Protein AF-A0A2S9FR08-F1 (afdb_monomer_lite)

Secondary structure (DSSP, 8-state):
-BSS---GGGSPTT----B----S---TTTSTTHHHHHHHHHHHHHHHHHTT-----B-SSSSSHHHHHHHHHHHHHHT--HHHHHHHHHHH-TT----

Structure (mmCIF, N/CA/C/O backbone):
data_AF-A0A2S9FR08-F1
#
_entry.id   AF-A0A2S9FR08-F1
#
loop_
_atom_site.group_PDB
_atom_site.id
_atom_site.type_symbol
_atom_site.label_atom_id
_atom_site.label_alt_id
_atom_site.label_comp_id
_atom_site.label_asym_id
_atom_site.label_entity_id
_atom_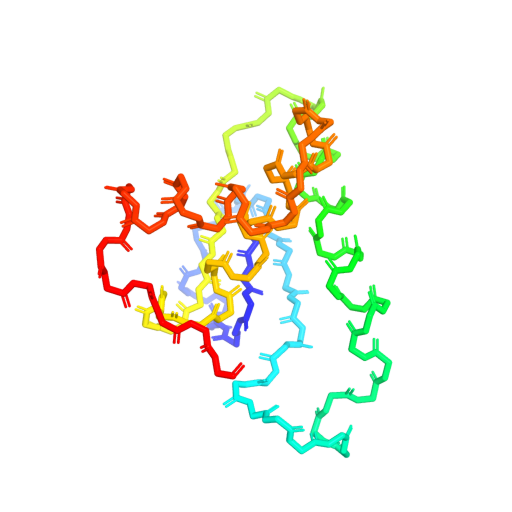site.label_seq_id
_atom_site.pdbx_PDB_ins_code
_atom_site.Cartn_x
_atom_site.Cartn_y
_atom_site.Cartn_z
_atom_site.occupancy
_atom_site.B_iso_or_equiv
_atom_site.auth_seq_id
_atom_site.auth_comp_id
_atom_site.auth_asym_id
_atom_site.auth_atom_id
_atom_site.pdbx_PDB_model_num
ATOM 1 N N . VAL A 1 1 ? -5.515 -6.418 1.118 1.00 97.69 1 VAL A N 1
ATOM 2 C CA . VAL A 1 1 ? -5.096 -5.630 -0.059 1.00 97.69 1 VAL A CA 1
ATOM 3 C C . VAL A 1 1 ? -3.769 -6.181 -0.542 1.00 97.69 1 VAL A C 1
ATOM 5 O O . VAL A 1 1 ? -2.788 -6.119 0.197 1.00 97.69 1 VAL A O 1
ATOM 8 N N . SER A 1 2 ? -3.756 -6.763 -1.734 1.00 97.94 2 SER A N 1
ATOM 9 C CA . SER A 1 2 ? -2.582 -7.420 -2.313 1.00 97.94 2 SER A CA 1
ATOM 10 C C . SER A 1 2 ? -2.020 -6.564 -3.442 1.00 97.94 2 SER A C 1
ATOM 12 O O . SER A 1 2 ? -2.717 -6.275 -4.405 1.00 97.94 2 SER A O 1
ATOM 14 N N . LEU A 1 3 ? -0.758 -6.150 -3.319 1.00 97.88 3 LEU A N 1
ATOM 15 C CA . LEU A 1 3 ? -0.017 -5.348 -4.309 1.00 97.88 3 LEU A CA 1
ATOM 16 C C . LEU A 1 3 ? 0.780 -6.234 -5.286 1.00 97.88 3 LEU A C 1
ATOM 18 O O . LEU A 1 3 ? 1.759 -5.816 -5.908 1.00 97.88 3 LEU A O 1
ATOM 22 N N . CYS A 1 4 ? 0.440 -7.515 -5.325 1.00 95.75 4 CYS A N 1
ATOM 23 C CA . CYS A 1 4 ? 1.014 -8.540 -6.175 1.00 95.75 4 CYS A CA 1
ATOM 24 C C . CYS A 1 4 ? -0.093 -9.520 -6.555 1.00 95.75 4 CYS A C 1
ATOM 26 O O . CYS A 1 4 ? -1.145 -9.540 -5.919 1.00 95.75 4 CYS A O 1
ATOM 28 N N . ARG A 1 5 ? 0.166 -10.344 -7.571 1.00 93.62 5 ARG A N 1
ATOM 29 C CA . ARG A 1 5 ? -0.719 -11.465 -7.888 1.00 93.62 5 ARG A CA 1
ATOM 30 C C . ARG A 1 5 ? -0.710 -12.456 -6.728 1.00 93.62 5 ARG A C 1
ATOM 32 O O . ARG A 1 5 ? 0.357 -12.732 -6.176 1.00 93.62 5 ARG A O 1
ATOM 39 N N . VAL A 1 6 ? -1.886 -12.959 -6.394 1.00 93.88 6 VAL A N 1
ATOM 40 C CA . VAL A 1 6 ? -2.134 -14.002 -5.398 1.00 93.88 6 VAL A CA 1
ATOM 41 C C . VAL A 1 6 ? -3.029 -15.035 -6.087 1.00 93.88 6 VAL A C 1
ATOM 43 O O . VAL A 1 6 ? -3.796 -14.662 -6.971 1.00 93.88 6 VAL A O 1
ATOM 46 N N . ALA A 1 7 ? -2.875 -16.326 -5.794 1.00 92.81 7 ALA A N 1
ATOM 47 C CA . ALA A 1 7 ? -3.817 -17.311 -6.318 1.00 92.81 7 ALA A CA 1
ATOM 48 C C . ALA A 1 7 ? -5.123 -17.244 -5.515 1.00 92.81 7 ALA A C 1
ATOM 50 O O . ALA A 1 7 ? -5.081 -17.006 -4.309 1.00 92.81 7 ALA A O 1
ATOM 51 N N . ASP A 1 8 ? -6.268 -17.507 -6.148 1.00 88.44 8 ASP A N 1
ATOM 52 C CA . ASP A 1 8 ? -7.568 -17.503 -5.456 1.00 88.44 8 ASP A CA 1
ATOM 53 C C . ASP A 1 8 ? -7.564 -18.435 -4.227 1.00 88.44 8 ASP A C 1
ATOM 55 O O . ASP A 1 8 ? -8.100 -18.087 -3.177 1.00 88.44 8 ASP A O 1
ATOM 59 N N . ASP A 1 9 ? -6.874 -19.576 -4.326 1.00 93.50 9 ASP A N 1
ATOM 60 C CA . ASP A 1 9 ? -6.743 -20.565 -3.247 1.00 93.50 9 ASP A CA 1
ATOM 61 C C . ASP A 1 9 ? -5.851 -20.100 -2.076 1.00 93.50 9 ASP A C 1
ATOM 63 O O . ASP A 1 9 ? -5.950 -20.640 -0.972 1.00 93.50 9 ASP A O 1
ATOM 67 N N . ASP A 1 10 ? -5.002 -19.087 -2.281 1.00 91.88 10 ASP A N 1
ATOM 68 C CA . ASP A 1 10 ? -4.184 -18.485 -1.218 1.00 91.88 10 ASP A CA 1
ATOM 69 C C . ASP A 1 10 ? -4.985 -17.461 -0.388 1.00 91.88 10 ASP A C 1
ATOM 71 O O . ASP A 1 10 ? -4.508 -16.975 0.645 1.00 91.88 10 ASP A O 1
ATOM 75 N N . VAL A 1 11 ? -6.204 -17.111 -0.820 1.00 92.88 11 VAL A N 1
ATOM 76 C CA . VAL A 1 11 ? -7.090 -16.177 -0.121 1.00 92.88 11 VAL A CA 1
ATOM 77 C C . VAL A 1 11 ? -8.132 -16.962 0.684 1.00 92.88 11 VAL A C 1
ATOM 79 O O . VAL A 1 11 ? -8.984 -17.637 0.110 1.00 92.88 11 VAL A O 1
ATOM 82 N N . PRO A 1 12 ? -8.133 -16.856 2.029 1.00 93.62 12 PRO A N 1
ATOM 83 C CA . PRO A 1 12 ? -9.165 -17.451 2.868 1.00 93.62 12 PRO A CA 1
ATOM 84 C C . PRO A 1 12 ? -10.592 -17.183 2.372 1.00 93.62 12 PRO A C 1
ATOM 86 O O . PRO A 1 12 ? -10.989 -16.034 2.156 1.00 93.62 12 PRO A O 1
ATOM 89 N N . ALA A 1 13 ? -11.384 -18.250 2.254 1.00 93.31 13 ALA A N 1
ATOM 90 C CA . ALA A 1 13 ? -12.763 -18.169 1.789 1.00 93.31 13 ALA A CA 1
ATOM 91 C C . ALA A 1 13 ? -13.591 -17.172 2.621 1.00 93.31 13 ALA A C 1
ATOM 93 O O . ALA A 1 13 ? -13.575 -17.190 3.853 1.00 93.31 13 ALA A O 1
ATOM 94 N N . GLY A 1 14 ? -14.333 -16.300 1.934 1.00 90.88 14 GLY A N 1
ATOM 95 C CA . GLY A 1 14 ? -15.158 -15.263 2.563 1.00 90.88 14 GLY A CA 1
ATOM 96 C C . GLY A 1 14 ? -14.385 -14.037 3.062 1.00 90.88 14 GLY A C 1
ATOM 97 O O . GLY A 1 14 ? -15.007 -13.110 3.587 1.00 90.88 14 GLY A O 1
ATOM 98 N N . MET A 1 15 ? -13.059 -13.983 2.896 1.00 93.31 15 MET A N 1
ATOM 99 C CA . MET A 1 15 ? -12.287 -12.785 3.212 1.00 93.31 15 MET A CA 1
ATOM 100 C C . MET A 1 15 ? -12.492 -11.712 2.142 1.00 93.31 15 MET A C 1
ATOM 102 O O . MET A 1 15 ? -12.328 -11.957 0.950 1.00 93.31 15 MET A O 1
ATOM 106 N N . VAL A 1 16 ? -12.812 -10.491 2.578 1.00 93.25 16 VAL A N 1
ATOM 107 C CA . VAL A 1 16 ? -12.822 -9.332 1.679 1.00 93.25 16 VAL A CA 1
ATOM 108 C C . VAL A 1 16 ? -11.402 -9.092 1.188 1.00 93.25 16 VAL A C 1
ATOM 110 O O . VAL A 1 16 ? -10.486 -8.847 1.978 1.00 93.25 16 VAL A O 1
ATOM 113 N N . HIS A 1 17 ? -11.233 -9.150 -0.125 1.00 95.12 17 HIS A N 1
ATOM 114 C CA . HIS A 1 17 ? -9.942 -9.072 -0.780 1.00 95.12 17 HIS A CA 1
ATOM 115 C C . HIS A 1 17 ? -9.984 -8.039 -1.904 1.00 95.12 17 HIS A C 1
ATOM 117 O O . HIS A 1 17 ? -10.988 -7.883 -2.592 1.00 95.12 17 HIS A O 1
ATOM 123 N N . VAL A 1 18 ? -8.898 -7.278 -2.021 1.00 96.19 18 VAL A N 1
ATOM 124 C CA . VAL A 1 18 ? -8.711 -6.236 -3.034 1.00 96.19 18 VAL A CA 1
ATOM 125 C C . VAL A 1 18 ? -7.342 -6.472 -3.639 1.00 96.19 18 VAL A C 1
ATOM 127 O O . VAL A 1 18 ? -6.340 -6.443 -2.912 1.00 96.19 18 VAL A O 1
ATOM 130 N N . GLU A 1 19 ? -7.311 -6.688 -4.946 1.00 96.25 19 GLU A N 1
ATOM 131 C CA . GLU A 1 19 ? -6.088 -6.834 -5.722 1.00 96.25 19 GLU A CA 1
ATOM 132 C C . GLU A 1 19 ? -5.727 -5.527 -6.416 1.00 96.25 19 GLU A C 1
ATOM 134 O O . GLU A 1 19 ? -6.563 -4.875 -7.038 1.00 96.25 19 GLU A O 1
ATOM 139 N N . VAL A 1 20 ? -4.454 -5.160 -6.328 1.00 96.75 20 VAL A N 1
ATOM 140 C CA . VAL A 1 20 ? -3.892 -3.983 -6.981 1.00 96.75 20 VAL A CA 1
ATOM 141 C C . VAL A 1 20 ? -2.756 -4.444 -7.880 1.00 96.75 20 VAL A C 1
ATOM 143 O O . VAL A 1 20 ? -1.762 -5.018 -7.423 1.00 96.75 20 VAL A O 1
ATOM 146 N N . ARG A 1 21 ? -2.872 -4.156 -9.177 1.00 94.50 21 ARG A N 1
ATOM 147 C CA . ARG A 1 21 ? -1.787 -4.397 -10.128 1.00 94.50 21 ARG A CA 1
ATOM 148 C C . ARG A 1 21 ? -0.711 -3.326 -9.951 1.00 94.50 21 ARG A C 1
ATOM 150 O O . ARG A 1 21 ? -0.801 -2.260 -10.547 1.00 94.50 21 ARG A O 1
ATOM 157 N N . LEU A 1 22 ? 0.317 -3.647 -9.172 1.00 95.81 22 LEU A N 1
ATOM 158 C CA . LEU A 1 22 ? 1.493 -2.803 -8.976 1.00 95.81 22 LEU A CA 1
ATOM 159 C C . LEU A 1 22 ? 2.769 -3.625 -9.194 1.00 95.81 22 LEU A C 1
ATOM 161 O O . LEU A 1 22 ? 3.053 -4.578 -8.459 1.00 95.81 22 LEU A O 1
ATOM 165 N N . 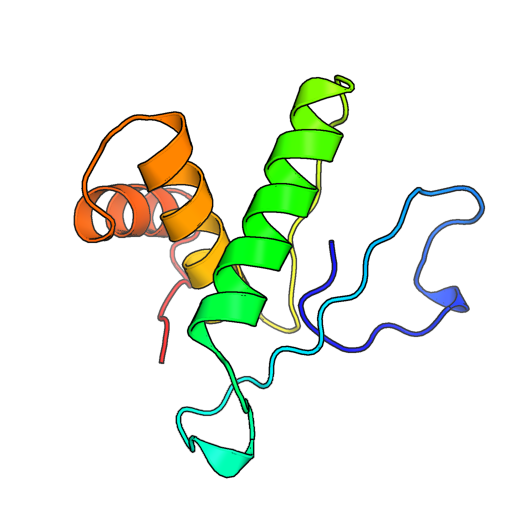ILE A 1 23 ? 3.528 -3.279 -10.230 1.00 95.56 23 ILE A N 1
ATOM 166 C CA . ILE A 1 23 ? 4.760 -3.976 -10.606 1.00 95.56 23 ILE A CA 1
ATOM 167 C C . ILE A 1 23 ? 5.938 -3.331 -9.885 1.00 95.56 23 ILE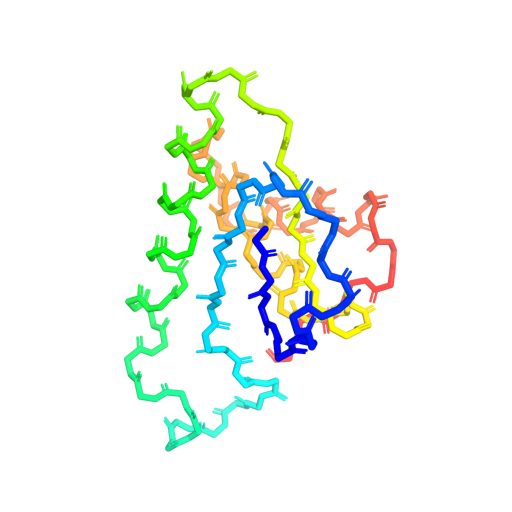 A C 1
ATOM 169 O O . ILE A 1 23 ? 6.058 -2.113 -9.833 1.00 95.56 23 ILE A O 1
ATOM 173 N N . ASP A 1 24 ? 6.822 -4.161 -9.337 1.00 95.44 24 ASP A N 1
ATOM 174 C CA . ASP A 1 24 ? 7.989 -3.734 -8.556 1.00 95.44 24 ASP A CA 1
ATOM 175 C C . ASP A 1 24 ? 9.151 -3.262 -9.444 1.00 95.44 24 ASP A C 1
ATOM 177 O O . ASP A 1 24 ? 10.262 -3.790 -9.392 1.00 95.44 24 ASP A O 1
ATOM 181 N N . ARG A 1 25 ? 8.860 -2.332 -10.353 1.00 93.94 25 ARG A N 1
ATOM 182 C CA . ARG A 1 25 ? 9.801 -1.793 -11.332 1.00 93.94 25 ARG A CA 1
ATOM 183 C C . ARG A 1 25 ? 9.523 -0.308 -11.534 1.00 93.94 25 ARG A C 1
ATOM 185 O O . ARG A 1 25 ? 8.370 0.097 -11.630 1.00 93.94 25 ARG A O 1
ATOM 192 N N . VAL A 1 26 ? 10.599 0.461 -11.670 1.00 90.56 26 VAL A N 1
ATOM 193 C CA . VAL A 1 26 ? 10.565 1.917 -11.888 1.00 90.56 26 VAL A CA 1
ATOM 194 C C . VAL A 1 26 ? 10.257 2.318 -13.334 1.00 90.56 26 VAL A C 1
ATOM 196 O O . VAL A 1 26 ? 10.034 3.490 -13.609 1.00 90.56 26 VAL A O 1
ATOM 199 N N . ALA A 1 27 ? 10.275 1.365 -14.271 1.00 89.69 27 ALA A N 1
ATOM 200 C CA . ALA A 1 27 ? 10.003 1.641 -15.677 1.00 89.69 27 ALA A CA 1
ATOM 201 C C . ALA A 1 27 ? 8.532 2.060 -15.862 1.00 89.69 27 ALA A C 1
ATOM 203 O O . ALA A 1 27 ? 7.622 1.353 -15.425 1.00 89.69 27 ALA A O 1
ATOM 204 N N . GLU A 1 28 ? 8.303 3.220 -16.481 1.00 80.25 28 GLU A N 1
ATOM 205 C CA . GLU A 1 28 ? 6.970 3.836 -16.589 1.00 80.25 28 GLU A CA 1
ATOM 206 C C . GLU A 1 28 ? 5.962 2.968 -17.357 1.00 80.25 28 GLU A C 1
ATOM 208 O O . GLU A 1 28 ? 4.775 2.947 -17.032 1.00 80.25 28 GLU A O 1
ATOM 213 N N . ASP A 1 29 ? 6.430 2.210 -18.347 1.00 88.25 29 ASP A N 1
ATOM 214 C CA . ASP A 1 29 ? 5.619 1.312 -19.171 1.00 88.25 29 ASP A CA 1
ATOM 215 C C . ASP A 1 29 ? 5.085 0.091 -18.401 1.00 88.25 29 ASP A C 1
ATOM 217 O O . ASP A 1 29 ? 4.054 -0.477 -18.768 1.00 88.25 29 ASP A O 1
ATOM 221 N N . GLU A 1 30 ? 5.725 -0.286 -17.293 1.00 91.12 30 GLU A N 1
ATOM 222 C CA . GLU A 1 30 ? 5.272 -1.374 -16.418 1.00 91.12 30 GLU A CA 1
ATOM 223 C C . GLU A 1 30 ? 4.078 -0.951 -15.540 1.00 91.12 30 GLU A C 1
ATOM 225 O O . GLU A 1 30 ? 3.173 -1.753 -15.259 1.00 91.12 30 GLU A O 1
ATOM 230 N N . ASN A 1 31 ? 4.045 0.326 -15.142 1.00 92.06 31 ASN A N 1
ATOM 231 C CA . ASN A 1 31 ? 3.028 0.921 -14.272 1.00 92.06 31 ASN A CA 1
ATOM 232 C C . ASN A 1 31 ? 2.411 2.186 -14.900 1.00 92.06 31 ASN A C 1
ATOM 234 O O . ASN A 1 31 ? 2.599 3.290 -14.374 1.00 92.06 31 ASN A O 1
ATOM 238 N N . PRO A 1 32 ? 1.628 2.056 -15.989 1.00 90.56 32 PRO A N 1
ATOM 239 C CA . PRO A 1 32 ? 0.907 3.195 -16.537 1.00 90.56 32 PRO A CA 1
ATOM 240 C C . PRO A 1 32 ? -0.028 3.772 -15.464 1.00 90.56 32 PRO A C 1
ATOM 242 O O . PRO A 1 32 ? -0.787 3.037 -14.832 1.00 90.56 32 PRO A O 1
ATOM 245 N N . HIS A 1 33 ? 0.027 5.091 -15.262 1.00 93.62 33 HIS A N 1
ATOM 246 C CA . HIS A 1 33 ? -0.744 5.812 -14.237 1.00 93.62 33 HIS A CA 1
ATOM 247 C C . HIS A 1 33 ? -0.392 5.450 -12.780 1.00 93.62 33 HIS A C 1
ATOM 249 O O . HIS A 1 33 ? -1.280 5.409 -11.927 1.00 93.62 33 HIS A O 1
ATOM 255 N N . LEU A 1 34 ? 0.891 5.223 -12.477 1.00 95.00 34 LEU A N 1
ATOM 256 C CA . LEU A 1 34 ? 1.381 4.869 -11.136 1.00 95.00 34 LEU A CA 1
ATOM 257 C C . LEU A 1 34 ? 0.752 5.695 -9.999 1.00 95.00 34 LEU A C 1
ATOM 259 O O . LEU A 1 34 ? 0.226 5.114 -9.052 1.00 95.00 34 LEU A O 1
ATOM 263 N N . ASP A 1 35 ? 0.733 7.026 -10.109 1.00 95.31 35 ASP A N 1
ATOM 264 C CA . ASP A 1 35 ? 0.174 7.909 -9.074 1.00 95.31 35 ASP A CA 1
ATOM 265 C C . ASP A 1 35 ? -1.299 7.611 -8.772 1.00 95.31 35 ASP A C 1
ATOM 267 O O . ASP A 1 35 ? -1.723 7.606 -7.614 1.00 95.31 35 ASP A O 1
ATOM 271 N N . PHE A 1 36 ? -2.081 7.329 -9.818 1.00 96.19 36 PHE A N 1
ATOM 272 C CA . PHE A 1 36 ? -3.482 6.954 -9.675 1.00 96.19 36 PHE A CA 1
ATOM 273 C C . PHE A 1 36 ? -3.605 5.616 -8.945 1.00 96.19 36 PHE A C 1
ATOM 275 O O . PHE A 1 36 ? -4.367 5.521 -7.988 1.00 96.19 36 PHE A O 1
ATOM 282 N N . VAL A 1 37 ? -2.824 4.611 -9.351 1.00 96.81 37 VAL A N 1
ATOM 283 C CA . VAL A 1 37 ? -2.848 3.269 -8.747 1.00 96.81 37 VAL A CA 1
ATOM 284 C C . VAL A 1 37 ? -2.449 3.316 -7.270 1.00 96.81 37 VAL A C 1
ATOM 286 O O . VAL A 1 37 ? -3.103 2.689 -6.436 1.00 96.81 37 VAL A O 1
ATOM 289 N N . LEU A 1 38 ? -1.411 4.082 -6.921 1.00 97.50 38 LEU A N 1
ATOM 290 C CA . LEU A 1 38 ? -0.980 4.259 -5.533 1.00 97.50 38 LEU A CA 1
ATOM 291 C C . LEU A 1 38 ? -2.066 4.930 -4.688 1.00 97.50 38 LEU A C 1
ATOM 293 O O . LEU A 1 38 ? -2.363 4.473 -3.582 1.00 97.50 38 LEU A O 1
ATOM 297 N N . LEU A 1 39 ? -2.679 5.996 -5.208 1.00 98.06 39 LEU A N 1
ATOM 298 C CA . LEU A 1 39 ? -3.738 6.703 -4.498 1.00 98.06 39 LEU A CA 1
ATOM 299 C C . LEU A 1 39 ? -4.996 5.843 -4.339 1.00 98.06 39 LEU A C 1
ATOM 301 O O . LEU A 1 39 ? -5.610 5.862 -3.272 1.00 98.06 39 LEU A O 1
ATOM 305 N N . ASP A 1 40 ? -5.378 5.091 -5.367 1.00 97.94 40 ASP A N 1
ATOM 306 C CA . ASP A 1 40 ? -6.553 4.222 -5.340 1.00 97.94 40 ASP A CA 1
ATOM 307 C C . ASP A 1 40 ? -6.373 3.057 -4.357 1.00 97.94 40 ASP A C 1
ATOM 309 O O . ASP A 1 40 ? -7.246 2.799 -3.526 1.00 97.94 40 ASP A O 1
ATOM 313 N N . ALA A 1 41 ? -5.183 2.446 -4.329 1.00 98.19 41 ALA A N 1
ATOM 314 C CA . ALA A 1 41 ? -4.832 1.436 -3.333 1.00 98.19 41 ALA A CA 1
ATOM 315 C C . ALA A 1 41 ? -4.953 1.974 -1.899 1.00 98.19 41 ALA A C 1
ATOM 317 O O . ALA A 1 41 ? -5.497 1.301 -1.020 1.00 98.19 41 ALA A O 1
ATOM 318 N N . VAL A 1 42 ? -4.483 3.202 -1.651 1.00 98.56 42 VAL A N 1
ATOM 319 C CA . VAL A 1 42 ? -4.612 3.840 -0.335 1.00 98.56 42 VAL A CA 1
ATOM 320 C C . VAL A 1 42 ? -6.067 4.154 -0.000 1.00 98.56 42 VAL A C 1
ATOM 322 O O . VAL A 1 42 ? -6.483 3.901 1.127 1.00 98.56 42 VAL A O 1
ATOM 325 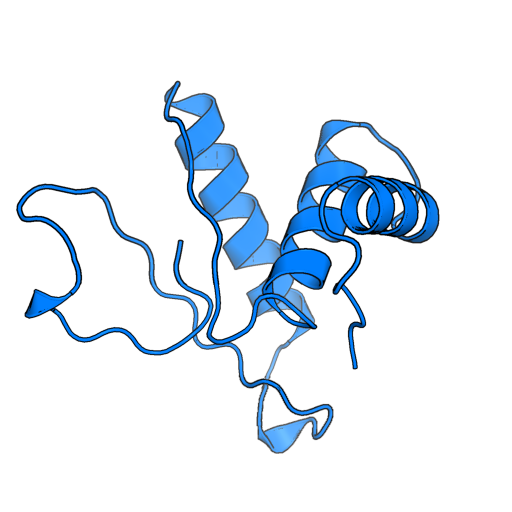N N . ARG A 1 43 ? -6.867 4.634 -0.957 1.00 98.44 43 ARG A N 1
ATOM 326 C CA . ARG A 1 43 ? -8.303 4.877 -0.751 1.00 98.44 43 ARG A CA 1
ATOM 327 C C . ARG A 1 43 ? -9.062 3.598 -0.412 1.00 98.44 43 ARG A C 1
ATOM 329 O O . ARG A 1 43 ? -9.907 3.624 0.476 1.00 98.44 43 ARG A O 1
ATOM 336 N N . ALA A 1 44 ? -8.722 2.475 -1.042 1.00 98.25 44 ALA A N 1
ATOM 337 C CA . ALA A 1 44 ? -9.289 1.178 -0.684 1.00 98.25 44 ALA A CA 1
ATOM 338 C C . ALA A 1 44 ? -8.953 0.794 0.770 1.00 98.25 44 ALA A C 1
ATOM 340 O O . ALA A 1 44 ? -9.820 0.324 1.506 1.00 98.25 44 ALA A O 1
ATOM 341 N N . VAL A 1 45 ? -7.715 1.036 1.222 1.00 98.56 45 VAL A N 1
ATOM 342 C CA . VAL A 1 45 ? -7.329 0.829 2.630 1.00 98.56 45 VAL A CA 1
ATOM 343 C C . VAL A 1 45 ? -8.104 1.766 3.561 1.00 98.56 45 VAL A C 1
ATOM 345 O O . VAL A 1 45 ? -8.623 1.306 4.576 1.00 98.56 45 VAL A O 1
ATOM 348 N N . GLU A 1 46 ? -8.196 3.056 3.231 1.00 98.50 46 GLU A N 1
ATOM 349 C CA . GLU A 1 46 ? -8.941 4.062 4.001 1.00 98.50 46 GLU A CA 1
ATOM 350 C C . GLU A 1 46 ? -10.412 3.659 4.167 1.00 98.50 46 GLU A C 1
ATOM 352 O O . GLU A 1 46 ? -10.933 3.688 5.282 1.00 98.50 46 GLU A O 1
ATOM 357 N N . GLU A 1 47 ? -11.056 3.214 3.090 1.00 98.12 47 GLU A N 1
ATOM 358 C CA . GLU A 1 47 ? -12.457 2.796 3.088 1.00 98.12 47 GLU A CA 1
ATOM 359 C C . GLU A 1 47 ? -12.685 1.544 3.944 1.00 98.12 47 GLU A C 1
ATOM 361 O O . GLU A 1 47 ? -13.513 1.553 4.855 1.00 98.12 47 GLU A O 1
ATOM 366 N N . LEU A 1 48 ? -11.876 0.496 3.753 1.00 97.81 48 LEU A N 1
ATOM 367 C CA . LEU A 1 48 ? -11.951 -0.717 4.574 1.00 97.81 48 LEU A CA 1
ATOM 368 C C . LEU A 1 48 ? -11.717 -0.407 6.064 1.00 97.81 48 LEU A C 1
ATOM 370 O O . LEU A 1 48 ? -12.363 -0.986 6.940 1.00 97.81 48 LEU A O 1
ATOM 374 N N . ARG A 1 49 ? -10.809 0.526 6.376 1.00 97.88 49 ARG A N 1
ATOM 375 C CA . ARG A 1 49 ? -10.560 0.991 7.749 1.00 97.88 49 ARG A CA 1
ATOM 376 C C . ARG A 1 49 ? -11.743 1.778 8.309 1.00 97.88 49 ARG A C 1
ATOM 378 O O . ARG A 1 49 ? -12.068 1.603 9.482 1.00 97.88 49 ARG A O 1
ATOM 385 N N . ARG A 1 50 ? -12.399 2.609 7.494 1.00 97.81 50 ARG A N 1
ATOM 386 C CA . ARG A 1 50 ? -13.609 3.364 7.859 1.00 97.81 50 ARG A CA 1
ATOM 387 C C . ARG A 1 50 ? -14.787 2.437 8.168 1.00 97.81 50 ARG A C 1
ATOM 389 O O . ARG A 1 50 ? -15.586 2.750 9.044 1.00 97.81 50 ARG A O 1
ATOM 396 N N . GLU A 1 51 ? -14.852 1.278 7.519 1.00 97.62 51 GLU A N 1
ATOM 397 C CA . GLU A 1 51 ? -15.793 0.195 7.840 1.00 97.62 51 GLU A CA 1
ATOM 398 C C . GLU A 1 51 ? -15.453 -0.564 9.141 1.00 97.62 51 GLU A C 1
ATOM 400 O O . GLU A 1 51 ? -16.164 -1.492 9.521 1.00 97.62 51 GLU A O 1
ATOM 405 N N . GLY A 1 52 ? -14.373 -0.199 9.839 1.00 97.56 52 GLY A N 1
ATOM 406 C CA . GLY A 1 52 ? -13.955 -0.835 11.089 1.00 97.56 52 GLY A CA 1
ATOM 407 C C . GLY A 1 52 ? -13.125 -2.108 10.903 1.00 97.56 52 GLY A C 1
ATOM 408 O O . GLY A 1 52 ? -12.938 -2.857 11.861 1.00 97.56 52 GLY A O 1
ATOM 409 N N . ARG A 1 53 ? -12.608 -2.376 9.696 1.00 96.62 53 ARG A N 1
ATOM 410 C CA . ARG A 1 53 ? -11.818 -3.584 9.422 1.00 96.62 53 ARG A CA 1
ATOM 411 C C . ARG A 1 53 ? -10.357 -3.427 9.838 1.00 96.62 53 ARG A C 1
ATOM 413 O O . ARG A 1 53 ? -9.746 -2.360 9.721 1.00 96.62 53 ARG A O 1
ATOM 420 N N . THR A 1 54 ? -9.753 -4.544 10.230 1.00 96.94 54 THR A N 1
ATOM 421 C CA . THR A 1 54 ? -8.293 -4.698 10.223 1.00 96.94 54 THR A CA 1
ATOM 422 C C . THR A 1 54 ? -7.860 -5.054 8.806 1.00 96.94 54 THR A C 1
ATOM 424 O O . THR A 1 54 ? -8.369 -6.010 8.228 1.00 96.94 54 THR A O 1
ATOM 427 N N . VAL A 1 55 ? -6.939 -4.277 8.235 1.00 97.94 55 VAL A N 1
ATOM 428 C CA . VAL A 1 55 ? -6.532 -4.414 6.831 1.00 97.94 55 VAL A CA 1
ATOM 429 C C . VAL A 1 55 ? -5.086 -4.883 6.758 1.00 97.94 55 VAL A C 1
ATOM 431 O O . VAL A 1 55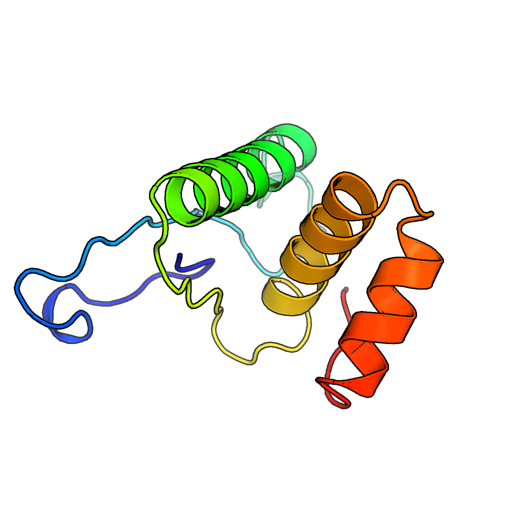 ? -4.186 -4.183 7.214 1.00 97.94 55 VAL A O 1
ATOM 434 N N . LEU A 1 56 ? -4.867 -6.047 6.147 1.00 97.06 56 LEU A N 1
ATOM 435 C CA . LEU A 1 56 ? -3.540 -6.495 5.733 1.00 97.06 56 LEU A CA 1
ATOM 436 C C . LEU A 1 56 ? -3.207 -5.895 4.361 1.00 97.06 56 LEU A C 1
ATOM 438 O O . LEU A 1 56 ? -3.940 -6.115 3.392 1.00 97.06 56 LEU A O 1
ATOM 442 N N . VAL A 1 57 ? -2.095 -5.164 4.279 1.00 97.94 57 VAL A N 1
ATOM 443 C CA . VAL A 1 57 ? -1.484 -4.715 3.020 1.00 97.94 57 VAL A CA 1
ATOM 444 C C . VAL A 1 57 ? -0.199 -5.505 2.821 1.00 97.94 57 VAL A C 1
ATOM 446 O O . VAL A 1 57 ? 0.645 -5.523 3.714 1.00 97.94 57 VAL A O 1
ATOM 449 N N . HIS A 1 58 ? -0.044 -6.165 1.675 1.00 97.12 58 HIS A N 1
ATOM 450 C CA . HIS A 1 58 ? 1.157 -6.951 1.401 1.00 97.12 58 HIS A CA 1
ATOM 451 C C . HIS A 1 58 ? 1.543 -6.947 -0.081 1.00 97.12 58 HIS A C 1
ATOM 453 O O . HIS A 1 58 ? 0.753 -6.603 -0.960 1.00 97.12 58 HIS A O 1
ATOM 459 N N . CYS A 1 59 ? 2.774 -7.371 -0.344 1.00 96.62 59 CYS A N 1
ATOM 460 C CA . CYS A 1 59 ? 3.287 -7.723 -1.661 1.00 96.62 59 CYS A CA 1
ATOM 461 C C . CYS A 1 59 ? 4.089 -9.028 -1.517 1.00 96.62 59 CYS A C 1
ATOM 463 O O . CYS A 1 59 ? 3.840 -9.786 -0.581 1.00 96.62 59 CYS A O 1
ATOM 465 N N . VAL A 1 60 ? 5.047 -9.291 -2.409 1.00 94.56 60 VAL A N 1
ATOM 466 C CA . VAL A 1 60 ? 5.867 -10.514 -2.359 1.00 94.56 60 VAL A CA 1
ATOM 467 C C . VAL A 1 60 ? 6.837 -10.504 -1.171 1.00 94.56 60 VAL A C 1
ATOM 469 O O . VAL A 1 60 ? 6.832 -11.429 -0.372 1.00 94.56 60 VAL A O 1
ATOM 472 N N . GLY A 1 61 ? 7.667 -9.461 -1.046 1.00 93.44 61 GLY A N 1
ATOM 473 C CA . GLY A 1 61 ? 8.727 -9.394 -0.023 1.00 93.44 61 GLY A CA 1
ATOM 474 C C . GLY A 1 61 ? 8.569 -8.269 0.998 1.00 93.44 61 GLY A C 1
ATOM 475 O O . GLY A 1 61 ? 9.395 -8.129 1.884 1.00 93.44 61 GLY A O 1
ATOM 476 N N . ALA A 1 62 ? 7.548 -7.422 0.851 1.00 94.88 62 ALA A N 1
ATOM 477 C CA . ALA A 1 62 ? 7.339 -6.223 1.666 1.00 94.88 62 ALA A CA 1
ATOM 478 C C . ALA A 1 62 ? 8.528 -5.231 1.711 1.00 94.88 62 ALA A C 1
ATOM 480 O O . ALA A 1 62 ? 8.569 -4.367 2.576 1.00 94.88 62 ALA A O 1
ATOM 481 N N . HIS A 1 63 ? 9.461 -5.294 0.756 1.00 96.62 63 HIS A N 1
ATOM 482 C CA . HIS A 1 63 ? 10.593 -4.362 0.696 1.00 96.62 63 HIS A CA 1
ATOM 483 C C . HIS A 1 63 ? 10.240 -3.032 0.026 1.00 96.62 63 HIS A C 1
ATOM 485 O O . HIS A 1 63 ? 10.666 -1.996 0.512 1.00 96.62 63 HIS A O 1
ATOM 491 N N . SER A 1 64 ? 9.452 -3.045 -1.056 1.00 97.25 64 SER A N 1
ATOM 492 C CA . SER A 1 64 ? 9.172 -1.832 -1.841 1.00 97.25 64 SER A CA 1
ATOM 493 C C . SER A 1 64 ? 7.692 -1.447 -1.853 1.00 97.25 64 SER A C 1
ATOM 495 O O . SER A 1 64 ? 7.266 -0.556 -1.126 1.00 97.25 64 SER A O 1
ATOM 497 N N . ARG A 1 65 ? 6.856 -2.178 -2.595 1.00 97.62 65 ARG A N 1
ATOM 498 C CA . ARG A 1 65 ? 5.428 -1.838 -2.770 1.00 97.62 65 ARG A CA 1
ATOM 499 C C . ARG A 1 65 ? 4.650 -1.670 -1.461 1.00 97.62 65 ARG A C 1
ATOM 501 O O . ARG A 1 65 ? 3.915 -0.698 -1.307 1.00 97.62 65 ARG A O 1
ATOM 508 N N . THR A 1 66 ? 4.811 -2.605 -0.519 1.00 98.12 66 THR A N 1
ATOM 509 C CA . THR A 1 66 ? 4.132 -2.541 0.786 1.00 98.12 66 THR A CA 1
ATOM 510 C C . THR A 1 66 ? 4.495 -1.272 1.557 1.00 98.12 66 THR A C 1
ATOM 512 O O . THR A 1 66 ? 3.570 -0.545 1.923 1.00 98.12 66 THR A O 1
ATOM 515 N N . PRO A 1 67 ? 5.785 -0.953 1.794 1.00 98.06 67 PRO A N 1
ATOM 516 C CA . PRO A 1 67 ? 6.136 0.274 2.495 1.00 98.06 67 PRO A CA 1
ATOM 517 C C . PRO A 1 67 ? 5.780 1.544 1.721 1.00 98.06 67 PRO A C 1
ATOM 519 O O . PRO A 1 67 ? 5.392 2.512 2.365 1.00 98.06 67 PRO A O 1
ATOM 522 N N . THR A 1 68 ? 5.794 1.545 0.383 1.00 98.06 68 THR A N 1
ATOM 523 C CA . THR A 1 68 ? 5.316 2.687 -0.420 1.00 98.06 68 THR A CA 1
ATOM 524 C C . THR A 1 68 ? 3.846 3.006 -0.133 1.00 98.06 68 THR A C 1
ATOM 526 O O . THR A 1 68 ? 3.503 4.141 0.203 1.00 98.06 68 THR A O 1
ATOM 529 N N . VAL A 1 69 ? 2.964 2.001 -0.194 1.00 98.38 69 VAL A N 1
ATOM 530 C CA . VAL A 1 69 ? 1.533 2.183 0.112 1.00 98.38 69 VAL A CA 1
ATOM 531 C C . VAL A 1 69 ? 1.321 2.499 1.594 1.00 98.38 69 VAL A C 1
ATOM 533 O O . VAL A 1 69 ? 0.508 3.361 1.929 1.00 98.38 69 VAL A O 1
ATOM 536 N N . GLY A 1 70 ? 2.078 1.855 2.488 1.00 98.12 70 GLY A N 1
ATOM 537 C CA . GLY A 1 70 ? 2.040 2.120 3.927 1.00 98.12 70 GLY A CA 1
ATOM 538 C C . GLY A 1 70 ? 2.415 3.561 4.279 1.00 98.12 70 GLY A C 1
ATOM 539 O O . GLY A 1 70 ? 1.718 4.196 5.071 1.00 98.12 70 GLY A O 1
ATOM 540 N N . ALA A 1 71 ? 3.465 4.100 3.654 1.00 98.44 71 ALA A N 1
ATOM 541 C CA . ALA A 1 71 ? 3.920 5.471 3.855 1.00 98.44 71 ALA A CA 1
ATOM 542 C C . ALA A 1 71 ? 2.898 6.482 3.323 1.00 98.44 71 ALA A C 1
ATOM 544 O O . ALA A 1 71 ? 2.543 7.420 4.036 1.00 98.44 71 ALA A O 1
ATOM 545 N N . LEU A 1 72 ? 2.356 6.268 2.117 1.00 98.50 72 LEU A N 1
ATOM 546 C CA . LEU A 1 72 ? 1.335 7.154 1.551 1.00 98.50 72 LEU A CA 1
ATOM 547 C C . LEU A 1 72 ? 0.049 7.161 2.394 1.00 98.50 72 LEU A C 1
ATOM 549 O O . LEU A 1 72 ? -0.498 8.229 2.678 1.00 98.50 72 LEU A O 1
ATOM 553 N N . TYR A 1 73 ? -0.406 5.991 2.853 1.00 98.50 73 TYR A N 1
ATOM 554 C CA . TYR A 1 73 ? -1.529 5.883 3.788 1.00 98.50 73 TYR A CA 1
ATOM 555 C C . TYR A 1 73 ? -1.238 6.603 5.113 1.00 98.50 73 TYR A C 1
ATOM 557 O O . TYR A 1 73 ? -2.053 7.401 5.577 1.00 98.50 73 TYR A O 1
ATOM 565 N N . GLY A 1 74 ? -0.068 6.367 5.715 1.00 97.94 74 GLY A N 1
ATOM 566 C CA . GLY A 1 74 ? 0.335 6.991 6.976 1.00 97.94 74 GLY A CA 1
ATOM 567 C C . GLY A 1 74 ? 0.406 8.516 6.886 1.00 97.94 74 GLY A C 1
ATOM 568 O O . GLY A 1 74 ? -0.141 9.207 7.749 1.00 97.94 74 GLY A O 1
ATOM 569 N N . ALA A 1 75 ? 1.006 9.037 5.813 1.00 98.56 75 ALA A N 1
ATOM 570 C CA . ALA A 1 75 ? 1.114 10.465 5.534 1.00 98.56 75 ALA A CA 1
ATOM 571 C C . ALA A 1 75 ? -0.264 11.132 5.470 1.00 98.56 75 ALA A C 1
ATOM 573 O O . ALA A 1 75 ? -0.507 12.130 6.150 1.00 98.56 75 ALA A O 1
ATOM 574 N N . ARG A 1 76 ? -1.196 10.535 4.718 1.00 97.88 76 ARG A N 1
ATOM 575 C CA . ARG A 1 76 ? -2.568 11.038 4.562 1.00 97.88 76 ARG A CA 1
ATOM 576 C C . ARG A 1 76 ? -3.368 10.963 5.856 1.00 97.88 76 ARG A C 1
ATOM 578 O O . ARG A 1 76 ? -4.009 11.937 6.235 1.00 97.88 76 ARG A O 1
ATOM 585 N N . MET A 1 77 ? -3.292 9.835 6.557 1.00 97.25 77 MET A N 1
ATOM 586 C CA . MET A 1 77 ? -4.035 9.607 7.797 1.00 97.25 77 MET A CA 1
ATOM 587 C C . MET A 1 77 ? -3.572 10.523 8.939 1.00 97.25 77 MET A C 1
ATOM 589 O O . MET A 1 77 ? -4.380 10.910 9.781 1.00 97.25 77 MET A O 1
ATOM 593 N N . ARG A 1 78 ? -2.282 10.884 8.977 1.00 96.88 78 ARG A N 1
ATOM 594 C CA . ARG A 1 78 ? -1.694 11.714 10.043 1.00 96.88 78 ARG A CA 1
ATOM 595 C C . ARG A 1 78 ? -1.457 13.173 9.660 1.00 96.88 78 ARG A C 1
ATOM 597 O O . ARG A 1 78 ? -1.111 13.954 10.541 1.00 96.88 78 ARG A O 1
ATOM 604 N N . GLY A 1 79 ? -1.618 13.542 8.389 1.00 97.75 79 GLY A N 1
ATOM 605 C CA . GLY A 1 79 ? -1.296 14.885 7.899 1.00 97.75 79 GLY A CA 1
ATOM 606 C C . GLY A 1 79 ? 0.197 15.216 8.006 1.00 97.75 79 GLY A C 1
ATOM 607 O O . GLY A 1 79 ? 0.552 16.333 8.372 1.00 97.75 79 GLY A O 1
ATOM 608 N N . VAL A 1 80 ? 1.072 14.242 7.739 1.00 98.31 80 VAL A N 1
ATOM 609 C CA . VAL A 1 80 ? 2.539 14.397 7.795 1.00 98.31 80 VAL A CA 1
ATOM 610 C C . VAL A 1 80 ? 3.172 14.205 6.416 1.00 98.31 80 VAL A C 1
ATOM 612 O O . VAL A 1 80 ? 2.514 13.743 5.487 1.00 98.31 80 VAL A O 1
ATOM 615 N N . SER A 1 81 ? 4.455 14.553 6.269 1.00 98.06 81 SER A N 1
ATOM 616 C CA . SER A 1 81 ? 5.190 14.302 5.025 1.00 98.06 81 SER A CA 1
ATOM 617 C C . SER A 1 81 ? 5.347 12.804 4.747 1.00 98.06 81 SER A C 1
ATOM 619 O O . SER A 1 81 ? 5.413 11.988 5.672 1.00 98.06 81 SER A O 1
ATOM 621 N N . VAL A 1 82 ? 5.456 12.452 3.462 1.00 96.25 82 VAL A N 1
ATOM 622 C CA . VAL A 1 82 ? 5.704 11.068 3.029 1.00 96.25 82 VAL A CA 1
ATOM 623 C C . VAL A 1 82 ? 7.033 10.552 3.580 1.00 96.25 82 VAL A C 1
ATOM 625 O O . VAL A 1 82 ? 7.059 9.435 4.078 1.00 96.25 82 VAL A O 1
ATOM 628 N N . ASP A 1 83 ? 8.087 11.372 3.616 1.00 97.06 83 ASP A N 1
ATOM 629 C CA . ASP A 1 83 ? 9.389 10.976 4.179 1.00 97.06 83 ASP A CA 1
ATOM 630 C C . ASP A 1 83 ? 9.294 10.587 5.657 1.00 97.06 83 ASP A C 1
ATOM 632 O O . ASP A 1 83 ? 9.869 9.588 6.089 1.00 97.06 83 ASP A O 1
ATOM 636 N N . ARG A 1 84 ? 8.524 11.350 6.446 1.00 98.19 84 ARG A N 1
ATOM 637 C CA . ARG A 1 84 ? 8.298 11.031 7.858 1.00 98.19 84 ARG A CA 1
ATOM 638 C C . ARG A 1 84 ? 7.508 9.736 8.004 1.00 98.19 84 ARG A C 1
ATOM 640 O O . ARG A 1 84 ? 7.879 8.887 8.806 1.00 98.19 84 ARG A O 1
ATOM 647 N N . ALA A 1 85 ? 6.435 9.585 7.231 1.00 98.25 85 ALA A N 1
ATOM 648 C CA . ALA A 1 85 ? 5.630 8.370 7.257 1.00 98.25 85 ALA A CA 1
ATOM 649 C C . ALA A 1 85 ? 6.436 7.141 6.805 1.00 98.25 85 ALA A C 1
ATOM 651 O O . ALA A 1 85 ? 6.280 6.067 7.379 1.00 98.25 85 ALA A O 1
ATOM 652 N N . LEU A 1 86 ? 7.323 7.294 5.820 1.00 97.94 86 LEU A N 1
ATOM 653 C CA . LEU A 1 86 ? 8.218 6.235 5.370 1.00 97.94 86 LEU A CA 1
ATOM 654 C C . LEU A 1 86 ? 9.214 5.848 6.463 1.00 97.94 86 LEU A C 1
ATOM 656 O O . LEU A 1 86 ? 9.380 4.659 6.710 1.00 97.94 86 LEU A O 1
ATOM 660 N N . ALA A 1 87 ? 9.809 6.816 7.165 1.00 97.88 87 ALA A N 1
ATOM 661 C CA . ALA A 1 87 ? 10.678 6.533 8.306 1.00 97.88 87 ALA A CA 1
ATOM 662 C C . ALA A 1 87 ? 9.936 5.761 9.415 1.00 97.88 87 ALA A C 1
ATOM 664 O O . ALA A 1 87 ? 10.459 4.785 9.951 1.00 97.88 87 ALA A O 1
ATOM 665 N N . ASP A 1 88 ? 8.691 6.141 9.721 1.00 97.94 88 ASP A N 1
ATOM 666 C CA . ASP A 1 88 ? 7.850 5.418 10.683 1.00 97.94 88 ASP A CA 1
ATOM 667 C C . ASP A 1 88 ? 7.558 3.978 10.218 1.00 97.94 88 ASP A C 1
ATOM 669 O O . ASP A 1 88 ? 7.616 3.038 11.015 1.00 97.94 88 ASP A O 1
ATOM 673 N N . VAL A 1 89 ? 7.298 3.779 8.922 1.00 97.56 89 VAL A N 1
ATOM 674 C CA . VAL A 1 89 ? 7.126 2.443 8.333 1.00 97.56 89 VAL A CA 1
ATOM 675 C C . VAL A 1 89 ? 8.420 1.638 8.396 1.00 97.56 89 VAL A C 1
ATOM 677 O O . VAL A 1 89 ? 8.365 0.472 8.764 1.00 97.56 89 VAL A O 1
ATOM 680 N N . GLN A 1 90 ? 9.576 2.229 8.097 1.00 97.50 90 GLN A N 1
ATOM 681 C CA . GLN A 1 90 ? 10.882 1.568 8.187 1.00 97.50 90 GLN A CA 1
ATOM 682 C C . GLN A 1 90 ? 11.228 1.166 9.624 1.00 97.50 90 GLN A C 1
ATOM 684 O O . GLN A 1 90 ? 11.794 0.099 9.840 1.00 97.50 90 GLN A O 1
ATOM 689 N N . ASN A 1 91 ? 10.821 1.955 10.621 1.00 97.50 91 ASN A N 1
ATOM 690 C CA . ASN A 1 91 ? 10.971 1.576 12.027 1.00 97.50 91 ASN A CA 1
ATOM 691 C C . ASN A 1 91 ? 10.144 0.327 12.382 1.00 97.50 91 ASN A C 1
ATOM 693 O O . ASN A 1 91 ? 10.589 -0.505 13.172 1.00 97.50 91 ASN A O 1
ATOM 697 N N . ALA A 1 92 ? 8.947 0.184 11.805 1.00 96.50 92 ALA A N 1
ATOM 698 C CA . ALA A 1 92 ? 8.079 -0.976 12.017 1.00 96.50 92 ALA A CA 1
ATOM 699 C C . ALA A 1 92 ? 8.431 -2.177 11.117 1.00 96.50 92 ALA A C 1
ATOM 701 O O . ALA A 1 92 ? 8.189 -3.325 11.488 1.00 96.50 92 ALA A O 1
ATOM 702 N N . LEU A 1 93 ? 8.995 -1.914 9.939 1.00 95.75 93 LEU A N 1
ATOM 703 C CA . LEU A 1 93 ? 9.373 -2.882 8.917 1.00 95.75 93 LEU A CA 1
ATOM 704 C C . LEU A 1 93 ? 10.816 -2.598 8.460 1.00 95.75 93 LEU A C 1
ATOM 706 O O . LEU A 1 93 ? 11.014 -1.997 7.405 1.00 95.75 93 LEU A O 1
ATOM 710 N N . PRO A 1 94 ? 11.837 -3.045 9.218 1.00 93.62 94 PRO A N 1
ATOM 711 C CA . PRO A 1 94 ? 13.237 -2.674 8.968 1.00 93.62 94 PRO A CA 1
ATOM 712 C C . PRO A 1 94 ? 13.803 -3.108 7.612 1.00 93.62 94 PRO A C 1
ATOM 714 O O . PRO A 1 94 ? 14.821 -2.586 7.178 1.00 93.62 94 PRO A O 1
ATOM 717 N N . VAL A 1 95 ? 13.150 -4.057 6.938 1.00 93.62 95 VAL A N 1
ATOM 718 C CA . VAL A 1 95 ? 13.517 -4.526 5.590 1.00 93.62 95 VAL A CA 1
ATOM 719 C C . VAL A 1 95 ? 12.990 -3.618 4.466 1.00 93.62 95 VAL A C 1
ATOM 721 O O . VAL A 1 95 ? 13.183 -3.913 3.288 1.00 93.62 95 VAL A O 1
ATOM 724 N N . ALA A 1 96 ? 12.276 -2.542 4.806 1.00 95.62 96 ALA A N 1
ATOM 725 C CA . ALA A 1 96 ? 11.677 -1.627 3.846 1.00 95.62 96 ALA A CA 1
ATOM 726 C C . ALA A 1 96 ? 12.728 -0.756 3.136 1.00 95.62 96 ALA A C 1
ATOM 728 O O . ALA A 1 96 ? 13.328 0.153 3.714 1.00 95.62 96 ALA A O 1
ATOM 729 N N . HIS A 1 97 ? 12.858 -0.993 1.835 1.00 94.81 97 HIS A N 1
ATOM 730 C CA . HIS A 1 97 ? 13.683 -0.256 0.889 1.00 94.81 97 HIS A CA 1
ATOM 731 C C . HIS A 1 97 ? 12.920 -0.100 -0.443 1.00 94.81 97 HIS A C 1
ATOM 733 O O . HIS A 1 97 ? 13.138 -0.892 -1.365 1.00 94.81 97 HIS A O 1
ATOM 739 N N . PRO A 1 98 ? 11.983 0.868 -0.539 1.00 94.25 98 PRO A N 1
ATOM 740 C CA . PRO A 1 98 ? 11.343 1.232 -1.805 1.00 94.25 98 PRO A CA 1
ATOM 741 C C . PRO A 1 98 ? 12.351 1.529 -2.9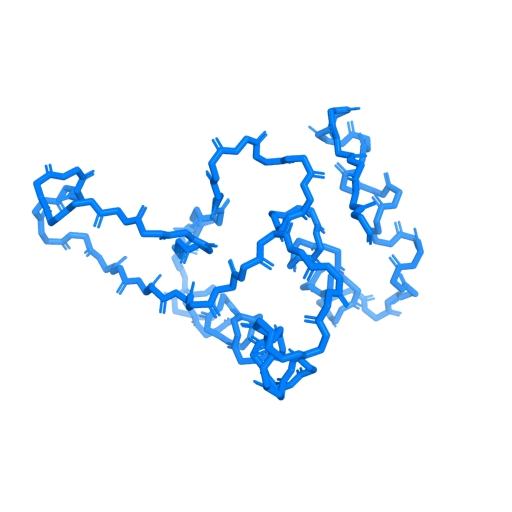17 1.00 94.25 98 PRO A C 1
ATOM 743 O O . PRO A 1 98 ? 13.430 2.055 -2.638 1.00 94.25 98 PRO A O 1
ATOM 746 N N . ASN A 1 99 ? 12.004 1.136 -4.145 1.00 90.75 99 ASN A N 1
ATOM 747 C CA . ASN A 1 99 ? 12.835 1.297 -5.343 1.00 90.75 99 ASN A CA 1
ATOM 748 C C . ASN A 1 99 ? 12.658 2.644 -6.045 1.00 90.75 99 ASN A C 1
ATOM 750 O O . ASN A 1 99 ? 11.724 3.395 -5.687 1.00 90.75 99 ASN A O 1
#

Foldseek 3Di:
DECEDDDPVNDPPPDDDDYQPHDLDPDCVSPPPVVVSLVVLLVVVVVCVVVVDDDDYDYDPCAAPVLSSQLVNQCVVPVHDSVVSSVVSCVVVVSHDHD

pLDDT: mean 95.81, std 2.96, range [80.25, 98.56]

Radius of gyration: 13.32 Å; chains: 1; bounding box: 30×36×31 Å

Sequence (99 aa):
VSLCRVADDDVPAGMVHVEVRLIDRVAEDENPHLDFVLLDAVRAVEELRREGRTVLVHCVGAHSRTPTVGALYGARMRGVSVDRALADVQNALPVAHPN